Protein AF-A0A511N6S7-F1 (afdb_monomer)

Radius of gyration: 18.28 Å; Cα contacts (8 Å, |Δi|>4): 108; chains: 1; bounding box: 39×23×71 Å

Organism: Deinococcus cellulosilyticus (strain DSM 18568 / NBRC 106333 / KACC 11606 / 5516J-15) (NCBI:txid1223518)

Nearest PDB structures (foldseek):
  3vyt-assembly1_A-2  TM=7.434E-01  e=1.995E-01  Thermococcus kodakarensis KOD1
  2z1c-assembly1_A  TM=5.394E-01  e=6.235E-02  Thermococcus kodakarensis KOD1
  8wa1-assembly1_B  TM=4.400E-01  e=2.043E+00  Nicotiana tabacum
  8w9z-assembly1_B  TM=4.466E-01  e=2.432E+00  Nicotiana tabacum
  8rdj-assembly1_C  TM=4.296E-01  e=2.432E+00  Sinapis alba

Structure (mmCIF, N/CA/C/O backbone):
data_AF-A0A511N6S7-F1
#
_entry.id   AF-A0A511N6S7-F1
#
loop_
_atom_site.group_PDB
_atom_site.id
_atom_site.type_symbol
_atom_site.label_atom_id
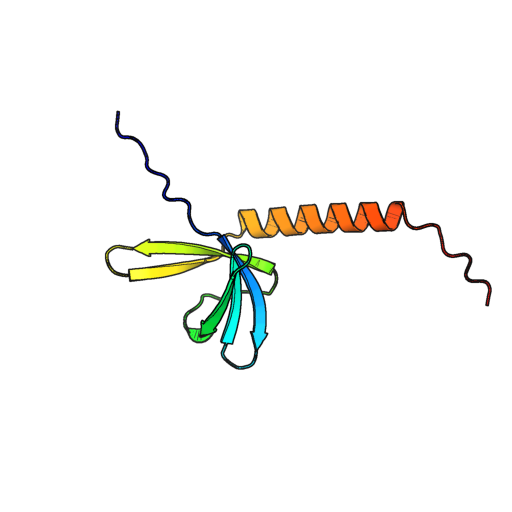_atom_site.label_alt_id
_atom_site.label_comp_id
_atom_site.label_asym_id
_atom_site.label_entity_id
_atom_site.label_seq_id
_atom_site.pdbx_PDB_ins_code
_atom_site.Cartn_x
_atom_site.Cartn_y
_atom_site.Cartn_z
_atom_site.occupancy
_atom_site.B_iso_or_equiv
_atom_site.auth_seq_id
_atom_site.auth_comp_id
_atom_site.auth_asym_id
_atom_site.auth_atom_id
_atom_site.pdbx_PDB_model_num
ATOM 1 N N . MET A 1 1 ? 10.767 5.415 32.991 1.00 43.25 1 MET A N 1
ATOM 2 C CA . MET A 1 1 ? 10.986 5.493 31.532 1.00 43.25 1 MET A CA 1
ATOM 3 C C . MET A 1 1 ? 9.974 4.559 30.888 1.00 43.25 1 MET A C 1
ATOM 5 O O . MET A 1 1 ? 10.073 3.362 31.112 1.00 43.25 1 MET A O 1
ATOM 9 N N . GLN A 1 2 ? 8.927 5.085 30.243 1.00 33.62 2 GLN A N 1
ATOM 10 C CA . GLN A 1 2 ? 7.949 4.240 29.549 1.00 33.62 2 GLN A CA 1
ATOM 11 C C . GLN A 1 2 ? 8.554 3.834 28.207 1.00 33.62 2 GLN A C 1
ATOM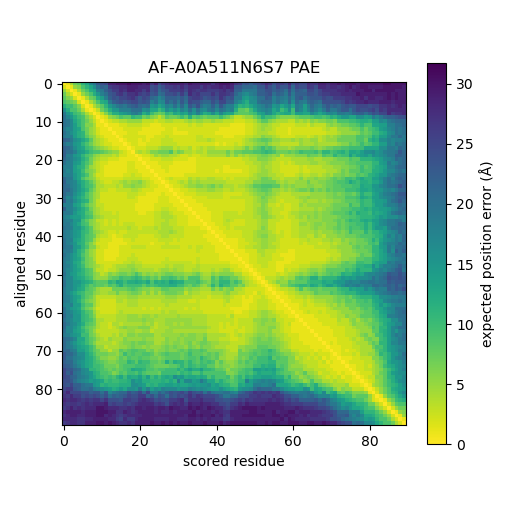 13 O O . GLN A 1 2 ? 8.948 4.701 27.429 1.00 33.62 2 GLN A O 1
ATOM 18 N N . ALA A 1 3 ? 8.671 2.529 27.968 1.00 38.44 3 ALA A N 1
ATOM 19 C CA . ALA A 1 3 ? 8.982 2.013 26.648 1.00 38.44 3 ALA A CA 1
ATOM 20 C C . ALA A 1 3 ? 7.840 2.434 25.718 1.00 38.44 3 ALA A C 1
ATOM 22 O O . ALA A 1 3 ? 6.698 2.005 25.888 1.00 38.44 3 ALA A O 1
ATOM 23 N N . VAL A 1 4 ? 8.139 3.325 24.776 1.00 42.66 4 VAL A N 1
ATOM 24 C CA . VAL A 1 4 ? 7.249 3.598 23.653 1.00 42.66 4 VAL A CA 1
ATOM 25 C C . VAL A 1 4 ? 7.280 2.330 22.814 1.00 42.66 4 VAL A C 1
ATOM 27 O O . VAL A 1 4 ? 8.197 2.117 22.027 1.00 42.66 4 VAL A O 1
ATOM 30 N N . TYR A 1 5 ? 6.319 1.440 23.044 1.00 39.44 5 TYR A N 1
ATOM 31 C CA . TYR A 1 5 ? 6.049 0.351 22.123 1.00 39.44 5 TYR A CA 1
ATOM 32 C C . TYR A 1 5 ? 5.515 0.999 20.848 1.00 39.44 5 TYR A C 1
ATOM 34 O O . TYR A 1 5 ? 4.321 1.253 20.713 1.00 39.44 5 TYR A O 1
ATOM 42 N N . THR A 1 6 ? 6.408 1.328 19.918 1.00 45.78 6 THR A N 1
ATOM 43 C CA . THR A 1 6 ? 6.029 1.500 18.521 1.00 45.78 6 THR A CA 1
ATOM 44 C C . THR A 1 6 ? 5.586 0.127 18.048 1.00 45.78 6 THR A C 1
ATOM 46 O O . THR A 1 6 ? 6.404 -0.671 17.594 1.00 45.78 6 THR A O 1
ATOM 49 N N . THR A 1 7 ? 4.305 -0.198 18.239 1.00 51.31 7 THR A N 1
ATOM 50 C CA . THR A 1 7 ? 3.684 -1.331 17.558 1.00 51.31 7 THR A CA 1
ATOM 51 C C . THR A 1 7 ? 4.068 -1.199 16.087 1.00 51.31 7 THR A C 1
ATOM 53 O O . THR A 1 7 ? 3.804 -0.132 15.524 1.00 51.31 7 THR A O 1
ATOM 56 N N . PRO A 1 8 ? 4.740 -2.192 15.479 1.00 53.09 8 PRO A N 1
ATOM 57 C CA . PRO A 1 8 ? 5.091 -2.113 14.071 1.00 53.09 8 PRO A CA 1
ATOM 58 C C . PRO A 1 8 ? 3.791 -1.895 13.301 1.00 53.09 8 PRO A C 1
ATOM 60 O O . PRO A 1 8 ? 2.903 -2.749 13.304 1.00 53.09 8 PRO A O 1
ATOM 63 N N . MET A 1 9 ? 3.625 -0.698 12.736 1.00 64.69 9 MET A N 1
ATOM 64 C CA . MET A 1 9 ? 2.464 -0.401 11.913 1.00 64.69 9 MET A CA 1
ATOM 65 C C . MET A 1 9 ? 2.660 -1.201 10.632 1.00 64.69 9 MET A C 1
ATOM 67 O O . MET A 1 9 ? 3.593 -0.935 9.882 1.00 64.69 9 MET A O 1
ATOM 71 N N . ALA A 1 10 ? 1.833 -2.225 10.424 1.00 77.44 10 ALA A N 1
ATOM 72 C CA . ALA A 1 10 ? 1.883 -3.018 9.205 1.00 77.44 10 ALA A CA 1
ATOM 73 C C . ALA A 1 10 ? 1.685 -2.088 7.994 1.00 77.44 10 ALA A C 1
ATOM 75 O O . ALA A 1 10 ? 0.673 -1.383 7.926 1.00 77.44 10 ALA A O 1
ATOM 76 N N . GLN A 1 11 ? 2.672 -2.068 7.095 1.00 87.56 11 GLN A N 1
ATOM 77 C CA . GLN A 1 11 ? 2.693 -1.272 5.867 1.00 87.56 11 GLN A CA 1
ATOM 78 C C . GLN A 1 11 ? 2.121 -2.090 4.714 1.00 87.56 11 GLN A C 1
ATOM 80 O O . GLN A 1 11 ? 2.763 -3.020 4.241 1.00 87.56 11 GLN A O 1
ATOM 85 N N . TRP A 1 12 ? 0.921 -1.747 4.272 1.00 93.00 12 TRP A N 1
ATOM 86 C CA . TRP A 1 12 ? 0.253 -2.423 3.166 1.00 93.00 12 TRP A CA 1
ATOM 87 C C . TRP A 1 12 ? 0.446 -1.632 1.880 1.00 93.00 12 TRP A C 1
ATOM 89 O O . TRP A 1 12 ? 0.223 -0.426 1.882 1.00 93.00 12 TRP A O 1
ATOM 99 N N . ILE A 1 13 ? 0.820 -2.281 0.787 1.00 93.75 13 ILE A N 1
ATOM 100 C CA . ILE A 1 13 ? 0.990 -1.629 -0.514 1.00 93.75 13 ILE A CA 1
ATOM 101 C C . ILE A 1 13 ? -0.253 -1.895 -1.357 1.00 93.75 13 ILE A C 1
ATOM 103 O O . ILE A 1 13 ? -0.754 -3.016 -1.401 1.00 93.75 13 ILE A O 1
ATOM 107 N N . VAL A 1 14 ? -0.776 -0.865 -2.017 1.00 95.38 14 VAL A N 1
ATOM 108 C CA . VAL A 1 14 ? -1.872 -1.023 -2.978 1.00 95.38 14 VAL A CA 1
ATOM 109 C C . VAL A 1 14 ? -1.318 -1.609 -4.276 1.00 95.38 14 VAL A C 1
ATOM 111 O O . VAL A 1 14 ? -0.676 -0.899 -5.046 1.00 95.38 14 VAL A O 1
ATOM 114 N N . GLU A 1 15 ? -1.585 -2.884 -4.541 1.00 95.12 15 GLU A N 1
ATOM 115 C CA . GLU A 1 15 ? -1.107 -3.567 -5.751 1.00 95.12 15 GLU A CA 1
ATOM 116 C C . GLU A 1 15 ? -2.015 -3.273 -6.956 1.00 95.12 15 GLU A C 1
ATOM 118 O O . GLU A 1 15 ? -1.551 -3.017 -8.066 1.00 95.12 15 GLU A O 1
ATOM 123 N N . GLY A 1 16 ? -3.333 -3.266 -6.744 1.00 94.62 16 GLY A N 1
ATOM 124 C CA . GLY A 1 16 ? -4.285 -3.160 -7.843 1.00 94.62 16 GLY A CA 1
ATOM 125 C C . GLY A 1 16 ? -5.734 -3.027 -7.399 1.00 94.62 16 GLY A C 1
ATOM 126 O O . GLY A 1 16 ? -6.068 -3.176 -6.226 1.00 94.62 16 GLY A O 1
ATOM 127 N N . PHE A 1 17 ? -6.605 -2.747 -8.365 1.00 94.94 17 PHE A N 1
ATOM 128 C CA . PHE A 1 17 ? -8.049 -2.664 -8.165 1.00 94.94 17 PHE A CA 1
ATOM 129 C C . PHE A 1 17 ? -8.748 -3.676 -9.064 1.00 94.94 17 PHE A C 1
ATOM 131 O O . PHE A 1 17 ? -8.481 -3.723 -10.265 1.00 94.94 17 PHE A O 1
ATOM 138 N N . GLU A 1 18 ? -9.677 -4.434 -8.494 1.00 92.69 18 GLU A N 1
ATOM 139 C CA . GLU A 1 18 ? -10.503 -5.392 -9.219 1.00 92.69 18 GLU A CA 1
ATOM 140 C C . GLU A 1 18 ? -11.959 -5.235 -8.766 1.00 92.69 18 GLU A C 1
ATOM 142 O O . GLU A 1 18 ? -12.314 -5.536 -7.626 1.00 92.69 18 GLU A O 1
ATOM 147 N N . ASN A 1 19 ? -12.819 -4.740 -9.660 1.00 91.25 19 ASN A N 1
ATOM 148 C CA . ASN A 1 19 ? -14.207 -4.385 -9.343 1.00 91.25 19 ASN A CA 1
ATOM 149 C C . ASN A 1 19 ? -14.293 -3.415 -8.136 1.00 91.25 19 ASN A C 1
ATOM 151 O O . ASN A 1 19 ? -13.707 -2.332 -8.171 1.00 91.25 19 ASN A O 1
ATOM 155 N N . ASP A 1 20 ? -15.010 -3.808 -7.076 1.00 93.56 20 ASP A N 1
ATOM 156 C CA . ASP A 1 20 ? -15.166 -3.058 -5.818 1.00 93.56 20 ASP A CA 1
ATOM 157 C C . ASP A 1 20 ? -14.119 -3.417 -4.749 1.00 93.56 20 ASP A C 1
ATOM 159 O O . ASP A 1 20 ? -14.207 -2.968 -3.599 1.00 93.56 20 ASP A O 1
ATOM 163 N N . LEU A 1 21 ? -13.122 -4.224 -5.111 1.00 95.44 21 LEU A N 1
ATOM 164 C CA . LEU A 1 21 ? -12.043 -4.645 -4.231 1.00 95.44 21 LEU A CA 1
ATOM 165 C C . LEU A 1 21 ? -10.740 -3.948 -4.618 1.00 95.44 21 LEU A C 1
ATOM 167 O O . LEU A 1 21 ? -10.469 -3.639 -5.781 1.00 95.44 21 LEU A O 1
ATOM 171 N N . VAL A 1 22 ? -9.921 -3.699 -3.609 1.00 96.19 22 VAL A N 1
ATOM 172 C CA . VAL A 1 22 ? -8.513 -3.370 -3.772 1.00 96.19 22 VAL A CA 1
ATOM 173 C C . VAL A 1 22 ? -7.691 -4.553 -3.292 1.00 96.19 22 VAL A C 1
ATOM 175 O O . VAL A 1 22 ? -8.021 -5.157 -2.271 1.00 96.19 22 VAL A O 1
ATOM 178 N N . ARG A 1 23 ? -6.615 -4.870 -4.002 1.00 96.56 23 ARG A N 1
ATOM 179 C CA . ARG A 1 23 ? -5.629 -5.842 -3.550 1.00 96.56 23 ARG A CA 1
ATOM 180 C C . ARG A 1 23 ? -4.525 -5.126 -2.789 1.00 96.56 23 ARG A C 1
ATOM 182 O O . ARG A 1 23 ? -3.899 -4.201 -3.309 1.00 96.56 23 ARG A O 1
ATOM 189 N N . LEU A 1 24 ? -4.333 -5.535 -1.542 1.00 94.81 24 LEU A N 1
ATOM 190 C CA . LEU A 1 24 ? -3.316 -5.020 -0.640 1.00 94.81 24 LEU A CA 1
ATOM 191 C C . LEU A 1 24 ? -2.254 -6.090 -0.400 1.00 94.81 24 LEU A C 1
ATOM 193 O O . LEU A 1 24 ? -2.583 -7.227 -0.065 1.00 94.81 24 LEU A O 1
ATOM 197 N N . GLU A 1 25 ? -0.992 -5.704 -0.508 1.00 94.56 25 GLU A N 1
ATOM 198 C CA . GLU A 1 25 ? 0.165 -6.563 -0.278 1.00 94.56 25 GLU A CA 1
ATOM 199 C C . GLU A 1 25 ? 0.836 -6.222 1.060 1.00 94.56 25 GLU A C 1
ATOM 201 O O . GLU A 1 25 ? 1.021 -5.051 1.390 1.00 94.56 25 GLU A O 1
ATOM 206 N N . PHE A 1 26 ? 1.204 -7.240 1.840 1.00 90.50 26 PHE A N 1
ATOM 207 C CA . PHE A 1 26 ? 2.023 -7.112 3.048 1.00 90.50 26 PHE A CA 1
ATOM 208 C C . PHE A 1 26 ? 3.004 -8.285 3.141 1.00 90.50 26 PHE A C 1
ATOM 210 O O . PHE A 1 26 ? 2.635 -9.382 3.577 1.00 90.50 26 PHE A O 1
ATOM 217 N N . GLY A 1 27 ? 4.261 -8.058 2.747 1.00 86.62 27 GLY A N 1
ATOM 218 C CA . GLY A 1 27 ? 5.233 -9.143 2.580 1.00 86.62 27 GLY A CA 1
ATOM 219 C C . GLY A 1 27 ? 4.684 -10.194 1.610 1.00 86.62 27 GLY A C 1
ATOM 220 O O . GLY A 1 27 ? 4.127 -9.844 0.582 1.00 86.62 27 GLY A O 1
ATOM 221 N N . ASP A 1 28 ? 4.721 -11.473 1.982 1.00 87.81 28 ASP A N 1
ATOM 222 C CA . ASP A 1 28 ? 4.216 -12.568 1.132 1.00 87.81 28 ASP A CA 1
ATOM 223 C C . ASP A 1 28 ? 2.684 -12.755 1.176 1.00 87.81 28 ASP A C 1
ATOM 225 O O . ASP A 1 28 ? 2.164 -13.820 0.830 1.00 87.81 28 ASP A O 1
ATOM 229 N N . ARG A 1 29 ? 1.933 -11.776 1.694 1.00 90.19 29 ARG A N 1
ATOM 230 C CA . ARG A 1 29 ? 0.480 -11.881 1.880 1.00 90.19 29 ARG A CA 1
ATOM 231 C C . ARG A 1 29 ? -0.257 -10.905 0.988 1.00 90.19 29 ARG A C 1
ATOM 233 O O . ARG A 1 29 ? 0.072 -9.725 0.952 1.00 90.19 29 ARG A O 1
ATOM 240 N N . LEU A 1 30 ? -1.332 -11.401 0.389 1.00 93.50 30 LEU A N 1
ATOM 241 C CA . LEU A 1 30 ? -2.298 -10.609 -0.358 1.00 93.50 30 LEU A CA 1
ATOM 242 C C . LEU A 1 30 ? -3.633 -10.587 0.387 1.00 93.50 30 LEU A C 1
ATOM 244 O O . LEU A 1 30 ? -4.059 -11.590 0.967 1.00 93.50 30 LEU A O 1
ATOM 248 N N . LEU A 1 31 ? -4.284 -9.431 0.372 1.00 92.88 31 LEU A N 1
ATOM 249 C CA . LEU A 1 31 ? -5.597 -9.204 0.955 1.00 92.88 31 LEU A CA 1
ATOM 250 C C . LEU A 1 31 ? -6.463 -8.433 -0.038 1.00 92.88 31 LEU A C 1
ATOM 252 O O . LEU A 1 31 ? -6.177 -7.277 -0.337 1.00 92.88 31 LEU A O 1
ATOM 256 N N . ASP A 1 32 ? -7.564 -9.040 -0.467 1.00 95.19 32 ASP A N 1
ATOM 257 C CA . ASP A 1 32 ? -8.597 -8.333 -1.218 1.00 95.19 32 ASP A CA 1
ATOM 258 C C . ASP A 1 32 ? -9.550 -7.644 -0.226 1.00 95.19 32 ASP A C 1
ATOM 260 O O . ASP A 1 32 ? -10.226 -8.295 0.576 1.00 95.19 32 ASP A O 1
ATOM 264 N N . PHE A 1 33 ? -9.570 -6.311 -0.240 1.00 93.12 33 PHE A N 1
ATOM 265 C CA . PHE A 1 33 ? -10.294 -5.479 0.719 1.00 93.12 33 PHE A CA 1
ATOM 266 C C . PHE A 1 33 ? -11.332 -4.585 0.023 1.00 93.12 33 PHE A C 1
ATOM 268 O O . PHE A 1 33 ? -11.061 -4.072 -1.063 1.00 93.12 33 PHE A O 1
ATOM 275 N N . PRO A 1 34 ? -12.514 -4.332 0.619 1.00 94.38 34 PRO A N 1
ATOM 276 C CA . PRO A 1 34 ? -13.517 -3.468 0.003 1.00 94.38 34 PRO A CA 1
ATOM 277 C C . PRO A 1 34 ? -13.020 -2.030 -0.171 1.00 94.38 34 PRO A C 1
ATOM 279 O O . PRO A 1 34 ? -12.723 -1.333 0.802 1.00 94.38 34 PRO A O 1
ATOM 282 N N . ARG A 1 35 ? -12.989 -1.552 -1.418 1.00 93.25 35 ARG A N 1
ATOM 283 C CA . ARG A 1 35 ? -12.464 -0.226 -1.773 1.00 93.25 35 ARG A CA 1
ATOM 284 C C . ARG A 1 35 ? -13.217 0.911 -1.084 1.00 93.25 35 ARG A C 1
ATOM 286 O O . ARG A 1 35 ? -12.608 1.890 -0.672 1.00 93.25 35 ARG A O 1
ATOM 293 N N . HIS A 1 36 ? -14.534 0.783 -0.932 1.00 91.81 36 HIS A N 1
ATOM 294 C CA . HIS A 1 36 ? -15.382 1.823 -0.338 1.00 91.81 36 HIS A CA 1
ATOM 295 C C . HIS A 1 36 ? -15.117 2.067 1.160 1.00 91.81 36 HIS A C 1
ATOM 297 O O . HIS A 1 36 ? -15.597 3.055 1.710 1.00 91.81 36 HIS A O 1
ATOM 303 N N . LEU A 1 37 ? -14.370 1.178 1.826 1.00 90.00 37 LEU A N 1
ATOM 304 C CA . LEU A 1 37 ? -13.966 1.322 3.228 1.00 90.00 37 LEU A CA 1
ATOM 305 C C . LEU A 1 37 ? -12.600 2.006 3.390 1.00 90.00 37 LEU A C 1
ATOM 307 O O . LEU A 1 37 ? -12.130 2.188 4.515 1.00 90.00 37 LEU A O 1
ATOM 311 N N . LEU A 1 38 ? -11.949 2.367 2.283 1.00 91.19 38 LEU A N 1
ATOM 312 C CA . LEU A 1 38 ? -10.633 2.990 2.264 1.00 91.19 38 LEU A CA 1
ATOM 313 C C . LEU A 1 38 ? -10.723 4.478 1.908 1.00 91.19 38 LEU A C 1
ATOM 315 O O . LEU A 1 38 ? -11.701 4.917 1.299 1.00 91.19 38 LEU A O 1
ATOM 319 N N . PRO A 1 39 ? -9.711 5.278 2.297 1.00 90.50 39 PRO A N 1
ATOM 320 C CA . PRO A 1 39 ? -9.572 6.633 1.778 1.00 90.50 39 PRO A CA 1
ATOM 321 C C . PRO A 1 39 ? -9.331 6.619 0.258 1.00 90.50 39 PRO A C 1
ATOM 323 O O . PRO A 1 39 ? -9.196 5.564 -0.358 1.00 90.50 39 PRO A O 1
ATOM 326 N N . ASP A 1 40 ? -9.243 7.799 -0.353 1.00 93.12 40 ASP A N 1
ATOM 327 C CA . ASP A 1 40 ? -8.779 7.910 -1.738 1.00 93.12 40 ASP A CA 1
ATOM 328 C C . ASP A 1 40 ? -7.327 7.412 -1.850 1.00 93.12 40 ASP A C 1
ATOM 330 O O . ASP A 1 40 ? -6.446 7.903 -1.135 1.00 93.12 40 ASP A O 1
ATOM 334 N N . ILE A 1 41 ? -7.110 6.407 -2.700 1.00 93.69 41 ILE A N 1
ATOM 335 C CA . ILE A 1 41 ? -5.866 5.635 -2.818 1.00 93.69 41 ILE A CA 1
ATOM 336 C C . ILE A 1 41 ? -5.549 5.331 -4.281 1.00 93.69 41 ILE A C 1
ATOM 338 O O . ILE A 1 41 ? -6.449 5.191 -5.115 1.00 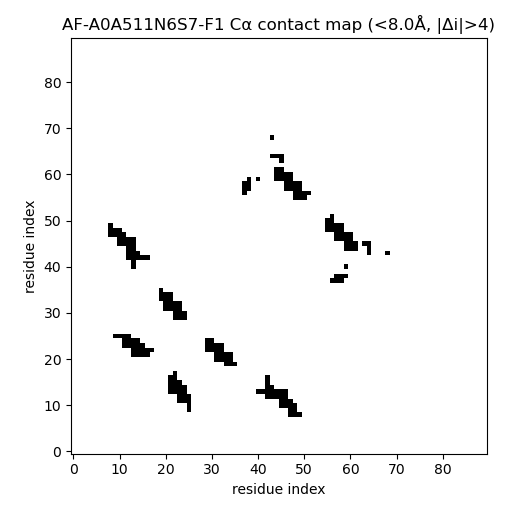93.69 41 ILE A O 1
ATOM 342 N N . LYS A 1 42 ? -4.262 5.184 -4.589 1.00 93.81 42 LYS A N 1
ATOM 343 C CA . LYS A 1 42 ? -3.737 4.807 -5.906 1.00 93.81 42 LYS A CA 1
ATOM 344 C C . LYS A 1 42 ? -2.856 3.568 -5.803 1.00 93.81 42 LYS A C 1
ATOM 346 O O . LYS A 1 42 ? -2.349 3.246 -4.735 1.00 93.81 42 LYS A O 1
ATOM 351 N N . VAL A 1 43 ? -2.654 2.893 -6.933 1.00 93.75 43 VAL A N 1
ATOM 352 C CA . VAL A 1 43 ? -1.671 1.804 -7.033 1.00 93.75 43 VAL A CA 1
ATOM 353 C C . VAL A 1 43 ? -0.285 2.328 -6.654 1.00 93.75 43 VAL A C 1
ATOM 355 O O . VAL A 1 43 ? 0.109 3.413 -7.086 1.00 93.75 43 VAL A O 1
ATOM 358 N N . GLY A 1 44 ? 0.424 1.559 -5.833 1.00 91.50 44 GLY A N 1
ATOM 359 C CA . GLY A 1 44 ? 1.718 1.906 -5.255 1.00 91.50 44 GLY A CA 1
ATOM 360 C C . GLY A 1 44 ? 1.647 2.776 -3.997 1.00 91.50 44 GLY A C 1
ATOM 361 O O . GLY A 1 44 ? 2.694 3.053 -3.416 1.00 91.50 44 GLY A O 1
ATOM 362 N N . ASP A 1 45 ? 0.461 3.214 -3.556 1.00 93.44 45 ASP A N 1
ATOM 363 C CA . ASP A 1 45 ? 0.340 3.914 -2.275 1.00 93.44 45 ASP A CA 1
ATOM 364 C C . ASP A 1 45 ? 0.574 2.945 -1.108 1.00 93.44 45 ASP A C 1
ATOM 366 O O . ASP A 1 45 ? 0.113 1.800 -1.109 1.00 93.44 45 ASP A O 1
ATOM 370 N N . VAL A 1 46 ? 1.259 3.442 -0.081 1.00 92.44 46 VAL A N 1
ATOM 371 C CA . VAL A 1 46 ? 1.490 2.732 1.178 1.00 92.44 46 VAL A CA 1
ATOM 372 C C . VAL A 1 46 ? 0.403 3.110 2.173 1.00 92.44 46 VAL A C 1
ATOM 374 O O . VAL A 1 46 ? 0.141 4.289 2.424 1.00 92.44 46 VAL A O 1
ATOM 377 N N . LEU A 1 47 ? -0.224 2.106 2.774 1.00 92.94 47 LEU A N 1
ATOM 378 C CA . LEU A 1 47 ? -1.258 2.242 3.786 1.00 92.94 47 LEU A CA 1
ATOM 379 C C . LEU A 1 47 ? -0.747 1.763 5.141 1.00 92.94 47 LEU A C 1
ATOM 381 O O . LEU A 1 47 ? -0.156 0.694 5.272 1.00 92.94 47 LEU A O 1
ATOM 385 N N . LEU A 1 48 ? -1.063 2.529 6.179 1.00 91.06 48 LEU A N 1
ATOM 386 C CA . LEU A 1 48 ? -0.826 2.156 7.567 1.00 91.06 48 LEU A CA 1
ATOM 387 C C . LEU A 1 48 ? -2.147 1.827 8.243 1.00 91.06 48 LEU A C 1
ATOM 389 O O . LEU A 1 48 ? -3.107 2.603 8.171 1.00 91.06 48 LEU A O 1
ATOM 393 N N . LEU A 1 49 ? -2.173 0.716 8.973 1.00 87.62 49 LEU A N 1
ATOM 394 C CA . LEU A 1 49 ? -3.295 0.385 9.839 1.00 87.62 49 LEU A CA 1
ATOM 395 C C . LEU A 1 49 ? -3.177 1.157 11.161 1.00 87.62 49 LEU A C 1
ATOM 397 O O . LEU A 1 49 ? -2.314 0.871 11.990 1.00 87.62 49 LEU A O 1
ATOM 401 N N . LYS A 1 50 ? -4.058 2.139 11.375 1.00 85.00 50 LYS A N 1
ATOM 402 C CA . LYS A 1 50 ? -4.146 2.901 12.627 1.00 85.00 50 LYS A CA 1
ATOM 403 C C . LYS A 1 50 ? -5.299 2.395 13.479 1.00 85.00 50 LYS A C 1
ATOM 405 O O . LYS A 1 50 ? -6.445 2.382 13.035 1.00 85.00 50 LYS A O 1
ATOM 410 N N . GLN A 1 51 ? -4.997 2.043 14.724 1.00 82.69 51 GLN A N 1
ATOM 411 C CA . GLN A 1 51 ? -6.006 1.771 15.741 1.00 82.69 51 GLN A CA 1
ATOM 412 C C . GLN A 1 51 ? -6.466 3.082 16.389 1.00 82.69 51 GLN A C 1
ATOM 414 O O . GLN A 1 51 ? -5.644 3.899 16.803 1.00 82.69 51 GLN A O 1
ATOM 419 N N . GLN A 1 52 ? -7.777 3.276 16.509 1.00 80.75 52 GLN A N 1
ATOM 420 C CA . GLN A 1 52 ? -8.381 4.341 17.305 1.00 80.75 52 GLN A CA 1
ATOM 421 C C . GLN A 1 52 ? -9.402 3.717 18.260 1.00 80.75 52 GLN A C 1
ATOM 423 O O . GLN A 1 52 ? -10.508 3.364 17.872 1.00 80.75 52 GLN A O 1
ATOM 428 N N . GLY A 1 53 ? -9.031 3.541 19.531 1.00 82.31 53 GLY A N 1
ATOM 429 C CA . GLY A 1 53 ? -9.885 2.851 20.502 1.00 82.31 53 GLY A CA 1
ATOM 430 C C . GLY A 1 53 ? -10.196 1.413 20.067 1.00 82.31 53 GLY A C 1
ATOM 431 O O . GLY A 1 53 ? -9.287 0.590 19.948 1.00 82.31 53 GLY A O 1
ATOM 432 N N . SER A 1 54 ? -11.478 1.120 19.830 1.00 85.19 54 SER A N 1
ATOM 433 C CA . SER A 1 54 ? -11.984 -0.214 19.460 1.00 85.19 54 SER A CA 1
ATOM 434 C C . SER A 1 54 ? -12.064 -0.475 17.950 1.00 85.19 54 SER A C 1
ATOM 436 O O . SER A 1 54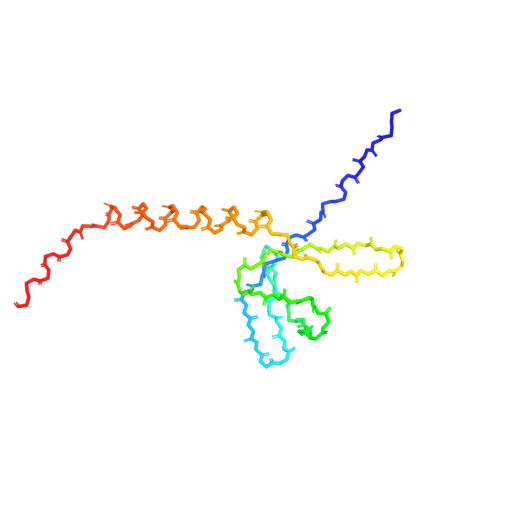 ? -12.512 -1.548 17.557 1.00 85.19 54 SER A O 1
ATOM 438 N N . TRP A 1 55 ? -11.680 0.483 17.101 1.00 81.81 55 TRP A N 1
ATOM 439 C CA . TRP A 1 55 ? -11.748 0.341 15.644 1.00 81.81 55 TRP A CA 1
ATOM 440 C C . TRP A 1 55 ? -10.391 0.587 14.985 1.00 81.81 55 TRP A C 1
ATOM 442 O O . TRP A 1 55 ? -9.503 1.231 15.549 1.00 81.81 55 TRP A O 1
ATOM 452 N N 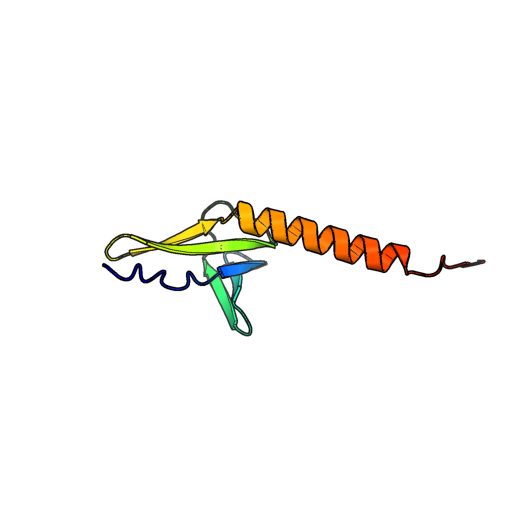. PHE A 1 56 ? -10.239 0.054 13.775 1.00 84.62 56 PHE A N 1
ATOM 453 C CA . PHE A 1 56 ? -9.055 0.223 12.944 1.00 84.62 56 PHE A CA 1
ATOM 454 C C . PHE A 1 56 ? -9.434 0.927 11.649 1.00 84.62 56 PHE A C 1
ATOM 456 O O . PHE A 1 56 ? -10.538 0.751 11.135 1.00 84.62 56 PHE A O 1
ATOM 463 N N . ARG A 1 57 ? -8.504 1.713 11.112 1.00 87.94 57 ARG A N 1
ATOM 464 C CA . ARG A 1 57 ? -8.645 2.348 9.804 1.00 87.94 57 ARG A CA 1
ATOM 465 C C . ARG A 1 57 ? -7.324 2.362 9.065 1.00 87.94 57 ARG A C 1
ATOM 467 O O . ARG A 1 57 ? -6.274 2.552 9.678 1.00 87.94 57 ARG A O 1
ATOM 474 N N . PHE A 1 58 ? -7.393 2.249 7.749 1.00 90.31 58 PHE A N 1
ATOM 475 C CA . PHE A 1 58 ? -6.245 2.515 6.900 1.00 90.31 58 PHE A CA 1
ATOM 476 C C . PHE A 1 58 ? -6.074 4.019 6.701 1.00 90.31 58 PHE A C 1
ATOM 478 O O . PHE A 1 58 ? -7.043 4.767 6.553 1.00 90.31 58 PHE A O 1
ATOM 485 N N . VAL A 1 59 ? -4.827 4.472 6.710 1.00 91.44 59 VAL A N 1
ATOM 486 C CA . VAL A 1 59 ? -4.455 5.820 6.282 1.00 91.44 59 VAL A CA 1
ATOM 487 C C . VAL A 1 59 ? -3.325 5.728 5.275 1.00 91.44 59 VAL A C 1
ATOM 489 O O . VAL A 1 59 ? -2.455 4.878 5.419 1.00 91.44 59 VAL A O 1
ATOM 492 N N . VAL A 1 60 ? -3.322 6.623 4.293 1.00 92.31 60 VAL A N 1
ATOM 493 C CA . VAL A 1 60 ? -2.215 6.723 3.340 1.00 92.31 60 VAL A CA 1
ATOM 494 C C . VAL A 1 60 ? -1.002 7.333 4.029 1.00 92.31 60 VAL A C 1
ATOM 496 O O . VAL A 1 60 ? -1.095 8.414 4.619 1.00 92.31 60 VAL A O 1
ATOM 499 N N . ASP A 1 61 ? 0.130 6.652 3.928 1.00 90.62 61 ASP A N 1
ATOM 500 C CA . ASP A 1 61 ? 1.441 7.164 4.293 1.00 90.62 61 ASP A CA 1
ATOM 501 C C . ASP A 1 61 ? 2.107 7.771 3.062 1.00 90.62 61 ASP A C 1
ATOM 503 O O . ASP A 1 61 ? 2.782 7.104 2.275 1.00 90.62 61 ASP A O 1
ATOM 507 N N . ARG A 1 62 ? 1.865 9.068 2.877 1.00 89.38 62 ARG A N 1
ATOM 508 C CA . ARG A 1 62 ? 2.373 9.807 1.719 1.00 89.38 62 ARG A CA 1
ATOM 509 C C . ARG A 1 62 ? 3.892 9.922 1.717 1.00 89.38 62 ARG A C 1
ATOM 511 O O . ARG A 1 62 ? 4.468 9.991 0.642 1.00 89.38 62 ARG A O 1
ATOM 518 N N . GLU A 1 63 ? 4.521 9.952 2.887 1.00 88.50 63 GLU A N 1
ATOM 519 C CA . GLU A 1 63 ? 5.971 10.098 2.993 1.00 88.50 63 GLU A CA 1
ATOM 520 C C . GLU A 1 63 ? 6.663 8.836 2.478 1.00 88.50 63 GLU A C 1
ATOM 522 O O . GLU A 1 63 ? 7.437 8.909 1.524 1.00 88.50 63 GLU A O 1
ATOM 527 N N . THR A 1 64 ? 6.285 7.670 3.012 1.00 86.19 64 THR A N 1
ATOM 528 C CA . THR A 1 64 ? 6.822 6.381 2.548 1.00 86.19 64 THR A CA 1
ATOM 529 C C . THR A 1 64 ? 6.470 6.119 1.083 1.00 86.19 64 THR A C 1
ATOM 531 O O . THR A 1 64 ? 7.302 5.638 0.317 1.00 86.19 64 THR A O 1
ATOM 534 N N . THR A 1 65 ? 5.257 6.487 0.659 1.00 86.44 65 THR A N 1
ATOM 535 C CA . THR A 1 65 ? 4.834 6.357 -0.744 1.00 86.44 65 THR A CA 1
ATOM 536 C C . THR A 1 65 ? 5.745 7.140 -1.693 1.00 86.44 65 THR A C 1
ATOM 538 O O . THR A 1 65 ? 6.169 6.612 -2.720 1.00 86.44 65 THR A O 1
ATOM 541 N N . GLU A 1 66 ? 6.041 8.407 -1.391 1.00 88.69 66 GLU A N 1
ATOM 542 C CA . GLU A 1 66 ? 6.885 9.223 -2.269 1.00 88.69 66 GLU A CA 1
ATOM 543 C C . GLU A 1 66 ? 8.346 8.769 -2.252 1.00 88.69 66 GLU A C 1
ATOM 545 O O . GLU A 1 66 ? 8.984 8.769 -3.306 1.00 88.69 66 GLU A O 1
ATOM 550 N N . LEU A 1 67 ? 8.841 8.298 -1.104 1.00 87.88 67 LEU A N 1
ATOM 551 C CA . LEU A 1 67 ? 10.180 7.725 -0.987 1.00 87.88 67 LEU A CA 1
ATOM 552 C C . LEU A 1 67 ? 10.332 6.470 -1.864 1.00 87.88 67 LEU A C 1
ATOM 554 O O . LEU A 1 67 ? 11.224 6.429 -2.707 1.00 87.88 67 LEU A O 1
ATOM 558 N N . LEU A 1 68 ? 9.403 5.509 -1.779 1.00 85.06 68 LEU A N 1
ATOM 559 C CA . LEU A 1 68 ? 9.430 4.305 -2.625 1.00 85.06 68 LEU A CA 1
ATOM 560 C C . LEU A 1 68 ? 9.306 4.634 -4.119 1.00 85.06 68 LEU A C 1
ATOM 562 O O . LEU A 1 68 ? 9.975 4.027 -4.960 1.00 85.06 68 LEU A O 1
ATOM 566 N N . LYS A 1 69 ? 8.478 5.623 -4.482 1.00 86.69 69 LYS A N 1
ATOM 567 C CA . LYS A 1 69 ? 8.380 6.098 -5.873 1.00 86.69 69 LYS A CA 1
ATOM 568 C C . LYS A 1 69 ? 9.677 6.728 -6.365 1.00 86.69 69 LYS A C 1
ATOM 570 O O . LYS A 1 69 ? 9.932 6.698 -7.571 1.00 86.69 69 LYS A O 1
ATOM 575 N N . GLN A 1 70 ? 10.433 7.382 -5.491 1.00 87.06 70 GLN A N 1
ATOM 576 C CA . GLN A 1 70 ? 11.729 7.945 -5.842 1.00 87.06 70 GLN A CA 1
ATOM 577 C C . GLN A 1 70 ? 12.762 6.831 -6.030 1.00 87.06 70 GLN A C 1
ATOM 579 O O . GLN A 1 70 ? 13.362 6.768 -7.099 1.00 87.06 70 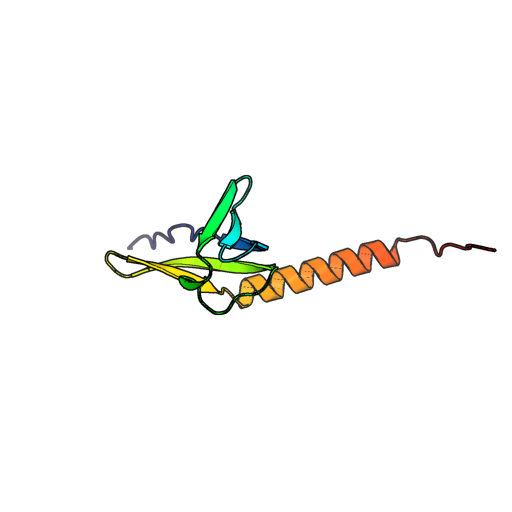GLN A O 1
ATOM 584 N N . GLU A 1 71 ? 12.883 5.908 -5.076 1.00 82.69 71 GLU A N 1
ATOM 585 C CA . GLU A 1 71 ? 13.800 4.762 -5.171 1.00 82.69 71 GLU A CA 1
ATOM 586 C C . GLU A 1 71 ? 13.529 3.917 -6.422 1.00 82.69 71 GLU A C 1
ATOM 588 O O . GLU A 1 71 ? 14.447 3.570 -7.160 1.00 82.69 71 GLU A O 1
ATOM 593 N N . THR A 1 72 ? 12.254 3.657 -6.732 1.00 80.38 72 THR A N 1
ATOM 594 C CA . THR A 1 72 ? 11.868 2.924 -7.948 1.00 80.38 72 THR A CA 1
ATOM 595 C C . THR A 1 72 ? 12.271 3.684 -9.213 1.00 80.38 72 THR A C 1
ATOM 597 O O . THR A 1 72 ? 12.737 3.083 -10.179 1.00 80.38 72 THR A O 1
ATOM 600 N N . ARG A 1 73 ? 12.112 5.016 -9.232 1.00 82.06 73 ARG A N 1
ATOM 601 C CA . ARG A 1 73 ? 12.534 5.850 -10.369 1.00 82.06 73 ARG A CA 1
ATOM 602 C C . ARG A 1 73 ? 14.047 5.835 -10.552 1.00 82.06 73 ARG A C 1
ATOM 604 O O . ARG A 1 73 ? 14.501 5.747 -11.687 1.00 82.06 73 ARG A O 1
ATOM 611 N N . GLU A 1 74 ? 14.802 5.904 -9.463 1.00 81.38 74 GLU A N 1
ATOM 612 C CA . GLU A 1 74 ? 16.263 5.832 -9.483 1.00 81.38 74 GLU A CA 1
ATOM 613 C C . GLU A 1 74 ? 16.741 4.452 -9.952 1.00 81.38 74 GLU A C 1
ATOM 615 O O . GLU A 1 74 ? 17.564 4.377 -10.859 1.00 81.38 74 GLU A O 1
ATOM 620 N N . ALA A 1 75 ? 16.145 3.365 -9.452 1.00 78.94 75 ALA A N 1
ATOM 621 C CA . ALA A 1 75 ? 16.455 2.004 -9.891 1.00 78.94 75 ALA A CA 1
ATOM 622 C C . ALA A 1 75 ? 16.139 1.776 -11.381 1.00 78.94 75 ALA A C 1
ATOM 624 O O . ALA A 1 75 ? 16.928 1.172 -12.104 1.00 78.94 75 ALA A O 1
ATOM 625 N N . LEU A 1 76 ? 15.005 2.287 -11.877 1.00 78.44 76 LEU A N 1
ATOM 626 C CA . LEU A 1 76 ? 14.671 2.222 -13.304 1.00 78.44 76 LEU A CA 1
ATOM 627 C C . LEU A 1 76 ? 15.617 3.073 -14.159 1.00 78.44 76 LEU A C 1
ATOM 629 O O . LEU A 1 76 ? 15.955 2.677 -15.274 1.00 78.44 76 LEU A O 1
ATOM 633 N N . ALA A 1 77 ? 16.036 4.240 -13.667 1.00 77.69 77 ALA A N 1
ATOM 634 C CA . ALA A 1 77 ? 17.006 5.083 -14.357 1.00 77.69 77 ALA A CA 1
ATOM 635 C C . ALA A 1 77 ? 18.378 4.399 -14.448 1.00 77.69 77 ALA A C 1
ATOM 637 O O . ALA A 1 77 ? 18.990 4.437 -15.511 1.00 77.69 77 ALA A O 1
ATOM 638 N N . ASP A 1 78 ? 18.813 3.727 -13.382 1.00 78.31 78 ASP A N 1
ATOM 639 C CA . ASP A 1 78 ? 20.051 2.944 -13.343 1.00 78.31 78 ASP A CA 1
ATOM 640 C C . ASP A 1 78 ? 20.008 1.762 -14.327 1.00 78.31 78 ASP A C 1
ATOM 642 O O . ASP A 1 78 ? 20.891 1.615 -15.173 1.00 78.31 78 ASP A O 1
ATOM 646 N N . LEU A 1 79 ? 18.914 0.990 -14.328 1.00 72.94 79 LEU A N 1
ATOM 647 C CA . LEU A 1 79 ? 18.699 -0.091 -15.298 1.00 72.94 79 LEU A CA 1
ATOM 648 C C . LEU A 1 79 ? 18.717 0.408 -16.750 1.00 72.94 79 LEU 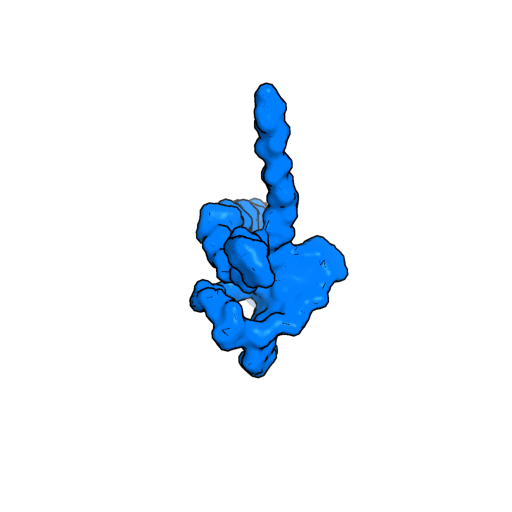A C 1
ATOM 650 O O . LEU A 1 79 ? 19.279 -0.258 -17.617 1.00 72.94 79 LEU A O 1
ATOM 654 N N . ASN A 1 80 ? 18.132 1.578 -17.020 1.00 71.00 80 ASN A N 1
ATOM 655 C CA . ASN A 1 80 ? 18.143 2.181 -18.354 1.00 71.00 80 ASN A CA 1
ATOM 656 C C . ASN A 1 80 ? 19.517 2.749 -18.736 1.00 71.00 80 ASN A C 1
ATOM 658 O O . ASN A 1 80 ? 19.899 2.660 -19.897 1.00 71.00 80 ASN A O 1
ATOM 662 N N . ALA A 1 81 ? 20.273 3.308 -17.788 1.00 72.62 81 ALA A N 1
ATOM 663 C CA . ALA A 1 81 ? 21.634 3.793 -18.024 1.00 72.62 81 ALA A CA 1
ATOM 664 C C . ALA A 1 81 ? 22.622 2.644 -18.295 1.00 72.62 81 ALA A C 1
ATOM 666 O O . ALA A 1 81 ? 23.613 2.826 -19.002 1.00 72.62 81 ALA A O 1
ATOM 667 N N . HIS A 1 82 ? 22.337 1.457 -17.755 1.00 59.69 82 HIS A N 1
ATOM 668 C CA . HIS A 1 82 ? 23.087 0.226 -17.993 1.00 59.69 82 HIS A CA 1
ATOM 669 C C . HIS A 1 82 ? 22.532 -0.635 -19.136 1.00 59.69 82 HIS A C 1
ATOM 671 O O . HIS A 1 82 ? 23.139 -1.655 -19.477 1.00 59.69 82 HIS A O 1
ATOM 677 N N . ALA A 1 83 ? 21.421 -0.237 -19.760 1.00 59.09 83 ALA A N 1
ATOM 678 C CA . ALA A 1 83 ? 20.940 -0.879 -20.970 1.00 59.09 83 ALA A CA 1
ATOM 679 C C . ALA A 1 83 ? 21.879 -0.500 -22.130 1.00 59.09 83 ALA A C 1
ATOM 681 O O . ALA A 1 83 ? 22.046 0.689 -22.408 1.00 59.09 83 ALA A O 1
ATOM 682 N N . PRO A 1 84 ? 22.518 -1.467 -22.817 1.00 57.62 84 PRO A N 1
ATOM 683 C CA . PRO A 1 84 ? 23.264 -1.149 -24.025 1.00 57.62 84 PRO A CA 1
ATOM 684 C C . PRO A 1 84 ? 22.305 -0.490 -25.018 1.00 57.62 84 PRO A C 1
ATOM 686 O O . PRO A 1 84 ? 21.202 -1.001 -25.228 1.00 57.62 84 PRO A O 1
ATOM 689 N N . GLU A 1 85 ? 22.711 0.637 -25.613 1.00 58.81 85 GLU A N 1
ATOM 690 C CA . GLU A 1 85 ? 21.977 1.241 -26.724 1.00 58.81 85 GLU A CA 1
ATOM 691 C C . GLU A 1 85 ? 21.766 0.153 -27.777 1.00 58.81 85 GLU A C 1
ATOM 693 O O . GLU A 1 85 ? 22.711 -0.350 -28.390 1.00 58.81 85 GLU A O 1
ATOM 698 N N . GLY A 1 86 ? 20.517 -0.292 -27.906 1.00 49.12 86 GLY A N 1
ATOM 699 C CA . GLY A 1 86 ? 20.134 -1.270 -28.899 1.00 49.12 86 GLY A CA 1
ATOM 700 C C . GLY A 1 86 ? 20.361 -0.659 -30.269 1.00 49.12 86 GLY A C 1
ATOM 701 O O . GLY A 1 86 ? 19.526 0.099 -30.752 1.00 49.12 86 GLY A O 1
ATOM 702 N N . ASP A 1 87 ? 21.476 -1.017 -30.898 1.00 54.66 87 ASP A N 1
ATOM 703 C CA . ASP A 1 87 ? 21.735 -0.804 -32.317 1.00 54.66 87 ASP A CA 1
ATOM 704 C C . ASP A 1 87 ? 20.808 -1.761 -33.099 1.00 54.66 87 ASP A C 1
ATOM 706 O O . ASP A 1 87 ? 21.231 -2.745 -33.707 1.00 54.66 87 ASP A O 1
ATOM 710 N N . ILE A 1 88 ? 19.490 -1.537 -33.006 1.00 56.84 88 ILE A N 1
ATOM 711 C CA . ILE A 1 88 ? 18.503 -2.200 -33.857 1.00 56.84 88 ILE A CA 1
ATOM 712 C C . ILE A 1 88 ? 18.601 -1.512 -35.216 1.00 56.84 88 ILE A C 1
ATOM 714 O O . ILE A 1 88 ? 17.850 -0.592 -35.539 1.00 56.84 88 ILE A O 1
ATOM 718 N N . LYS A 1 89 ? 19.563 -1.968 -36.019 1.00 48.09 89 LYS A N 1
ATOM 719 C CA . LYS A 1 89 ? 19.547 -1.756 -37.464 1.00 48.09 89 LYS A CA 1
ATOM 720 C C . LYS A 1 89 ? 18.477 -2.668 -38.060 1.00 48.09 89 LYS A C 1
ATOM 722 O O . LYS A 1 89 ? 18.717 -3.859 -38.248 1.00 48.09 89 LYS A O 1
ATOM 727 N N . ILE A 1 90 ? 17.296 -2.102 -38.298 1.00 53.72 90 ILE A N 1
ATOM 728 C CA . ILE A 1 90 ? 16.347 -2.595 -39.3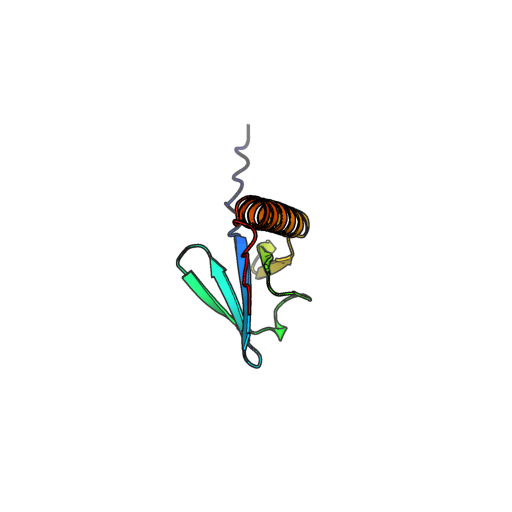09 1.00 53.72 90 ILE A CA 1
ATOM 729 C C . ILE A 1 90 ? 16.755 -2.085 -40.687 1.00 53.72 90 ILE A C 1
ATOM 731 O O . ILE A 1 90 ? 17.218 -0.924 -40.770 1.00 53.72 90 ILE A O 1
#

Secondary structure (DSSP, 8-state):
----------EEEEEEEETTEEEEEETTEEEEEEGGGS-S--TT-EEEEEEETTEEEEEE-HHHHHHHHHHHHHHHHHHHHTS-------

InterPro domains:
  IPR021377 Protein of unknown function DUF3006 [PF11213] (13-7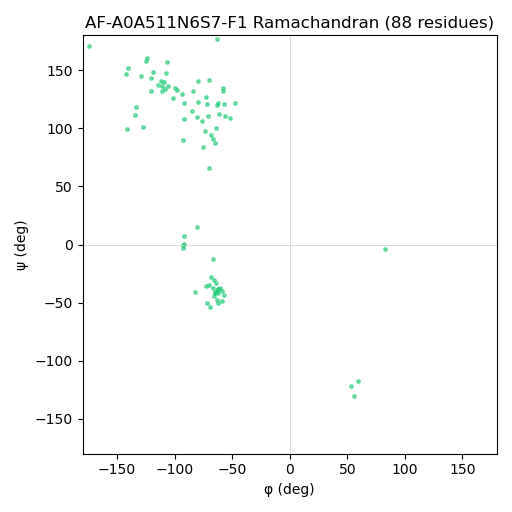9)

Sequence (90 aa):
MQAVYTTPMAQWIVEGFENDLVRLEFGDRLLDFPRHLLPDIKVGDVLLLKQQGSWFRFVVDRETTELLKQETREALADLNAHAPEGDIKI

pLDDT: mean 80.87, std 16.55, range [33.62, 96.56]

Foldseek 3Di:
DDPPPPPPFQKWFFADDDDQWTWTDGPVDIDTHGNVQADDDDHQWIWTWDDDPPDIYIDTPVPVSVVVVVVVVVVVVVVVVPDPPPPPDD

Solvent-accessible surface area (backbone atoms only — not comparable to full-atom values): 5506 Å² total; per-residue (Å²): 134,83,80,79,77,74,69,82,62,59,63,30,33,27,71,44,76,55,92,70,29,28,34,32,34,46,86,100,39,79,43,82,39,63,43,89,81,48,68,97,79,52,72,63,35,29,29,33,60,44,76,58,91,95,46,74,44,67,42,78,39,64,67,63,25,52,50,54,55,47,53,51,51,51,53,52,48,50,55,56,73,68,46,74,83,76,82,76,83,125

Mean predicted aligned error: 9.83 Å